Protein AF-A0A350EXT3-F1 (afdb_monomer)

Sequence (130 aa):
MKPWREELHREDGWTRKLQAPTLWLVVSAFFILVVGALVMPVVQRLKPQPFVTVYTSQDKVFAEKLFEQFTAETGIEVRAVYDSEAVKTVGLTSRLIAERRRPQCDVFWNNEELRTRQLVNEGVLVEKEW

Structure (mmCIF, N/CA/C/O backbone):
data_AF-A0A350EXT3-F1
#
_entry.id   AF-A0A350EXT3-F1
#
loop_
_atom_site.group_PDB
_atom_site.id
_atom_site.type_symbol
_atom_site.label_atom_id
_atom_site.label_alt_id
_atom_site.label_comp_id
_atom_site.label_asym_id
_atom_site.label_entity_id
_atom_site.label_seq_id
_atom_site.pdbx_PDB_ins_code
_atom_site.Cartn_x
_atom_site.Cartn_y
_atom_site.Cartn_z
_atom_site.occupancy
_atom_site.B_iso_or_equiv
_atom_site.auth_seq_id
_atom_site.auth_comp_id
_atom_site.auth_asym_id
_atom_site.auth_atom_id
_atom_site.pdbx_PDB_model_num
ATOM 1 N N . MET A 1 1 ? 34.213 -11.111 -89.197 1.00 52.31 1 MET A N 1
ATOM 2 C CA . MET A 1 1 ? 34.455 -11.440 -87.774 1.00 52.31 1 MET A CA 1
ATOM 3 C C . MET A 1 1 ? 34.170 -10.206 -86.928 1.00 52.31 1 MET A C 1
ATOM 5 O O . MET A 1 1 ? 34.836 -9.200 -87.121 1.00 52.31 1 MET A O 1
ATOM 9 N N . LYS A 1 2 ? 33.143 -10.234 -86.067 1.00 52.81 2 LYS A N 1
ATOM 10 C CA . LYS A 1 2 ? 32.832 -9.162 -85.101 1.00 52.81 2 LYS A CA 1
ATOM 11 C C . LYS A 1 2 ? 32.756 -9.805 -83.703 1.00 52.81 2 LYS A C 1
ATOM 13 O O . LYS A 1 2 ? 31.730 -10.416 -83.422 1.00 52.81 2 LYS A O 1
ATOM 18 N N . PRO A 1 3 ? 33.809 -9.706 -82.868 1.00 61.66 3 PRO A N 1
ATOM 19 C CA . PRO A 1 3 ? 33.907 -10.413 -81.581 1.00 61.66 3 PRO A CA 1
ATOM 20 C C . PRO A 1 3 ? 33.035 -9.800 -80.468 1.00 61.66 3 PRO A C 1
ATOM 22 O O . PRO A 1 3 ? 32.965 -10.312 -79.363 1.00 61.66 3 PRO A O 1
ATOM 25 N N . TRP A 1 4 ? 32.313 -8.719 -80.760 1.00 63.47 4 TRP A N 1
ATOM 26 C CA . TRP A 1 4 ? 31.604 -7.901 -79.772 1.00 63.47 4 TRP A CA 1
ATOM 27 C C . TRP A 1 4 ? 30.293 -8.498 -79.237 1.00 63.47 4 TRP A C 1
ATOM 29 O O . TRP A 1 4 ? 29.661 -7.899 -78.374 1.00 63.47 4 TRP A O 1
ATOM 39 N N . ARG A 1 5 ? 29.829 -9.636 -79.774 1.00 59.84 5 ARG A N 1
ATOM 40 C CA . ARG A 1 5 ? 28.522 -10.219 -79.411 1.00 59.84 5 ARG A CA 1
ATOM 41 C C . ARG A 1 5 ? 28.587 -11.139 -78.179 1.00 59.84 5 ARG A C 1
ATOM 43 O O . ARG A 1 5 ? 27.543 -11.502 -77.656 1.00 59.84 5 ARG A O 1
ATOM 50 N N . GLU A 1 6 ? 29.784 -11.478 -77.702 1.00 57.84 6 GLU A N 1
ATOM 51 C CA . GLU A 1 6 ? 29.988 -12.361 -76.540 1.00 57.84 6 GLU A CA 1
ATOM 52 C C . GLU A 1 6 ? 30.162 -11.596 -75.214 1.00 57.84 6 GLU A C 1
ATOM 54 O O . GLU A 1 6 ? 29.956 -12.163 -74.144 1.00 57.84 6 GLU A O 1
ATOM 59 N N . GLU A 1 7 ? 30.472 -10.295 -75.259 1.00 59.19 7 GLU A N 1
ATOM 60 C CA . GLU A 1 7 ? 30.697 -9.471 -74.059 1.00 59.19 7 GLU A CA 1
ATOM 61 C C . GLU A 1 7 ? 29.384 -9.104 -73.336 1.00 59.19 7 GLU A C 1
ATOM 63 O O . GLU A 1 7 ? 29.342 -9.030 -72.111 1.00 59.19 7 GLU A O 1
ATOM 68 N N . LEU A 1 8 ? 28.282 -8.944 -74.080 1.00 57.03 8 LEU A N 1
ATOM 69 C CA . LEU A 1 8 ? 26.988 -8.478 -73.553 1.00 57.03 8 LEU A CA 1
ATOM 70 C C . LEU A 1 8 ? 26.244 -9.502 -72.679 1.00 57.03 8 LEU A C 1
ATOM 72 O O . LEU A 1 8 ? 25.301 -9.129 -71.995 1.00 57.03 8 LEU A O 1
ATOM 76 N N . HIS A 1 9 ? 26.665 -10.770 -72.661 1.00 54.59 9 HIS A N 1
ATOM 77 C CA . HIS A 1 9 ? 26.075 -11.805 -71.799 1.00 54.59 9 HIS A CA 1
ATOM 78 C C . HIS A 1 9 ? 26.840 -12.028 -70.486 1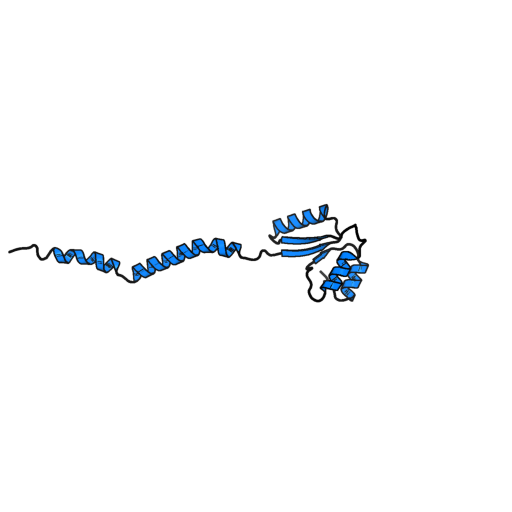.00 54.59 9 HIS A C 1
ATOM 80 O O . HIS A 1 9 ? 26.448 -12.873 -69.679 1.00 54.59 9 HIS A O 1
ATOM 86 N N . AR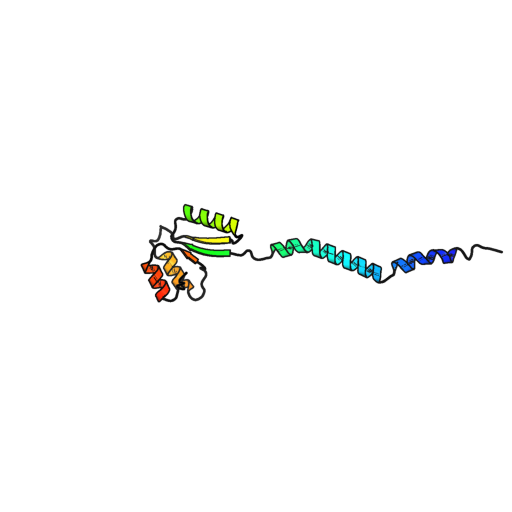G A 1 10 ? 27.934 -11.290 -70.242 1.00 56.69 10 ARG A N 1
ATOM 87 C CA . ARG A 1 10 ? 28.738 -11.436 -69.016 1.00 56.69 10 ARG A CA 1
ATOM 88 C C . ARG A 1 10 ? 28.235 -10.565 -67.854 1.00 56.69 10 ARG A C 1
ATOM 90 O O . ARG A 1 10 ? 28.632 -10.796 -66.714 1.00 56.69 10 ARG A O 1
ATOM 97 N N . GLU A 1 11 ? 27.334 -9.614 -68.106 1.00 56.47 11 GLU A N 1
ATOM 98 C CA . GLU A 1 11 ? 26.871 -8.646 -67.095 1.00 56.47 11 GLU A CA 1
ATOM 99 C C . GLU A 1 11 ? 25.610 -9.086 -66.316 1.00 56.47 11 GLU A C 1
ATOM 101 O O . GLU A 1 11 ? 25.316 -8.554 -65.244 1.00 56.47 11 GLU A O 1
ATOM 106 N N . ASP A 1 12 ? 24.929 -10.152 -66.748 1.00 57.59 12 ASP A N 1
ATOM 107 C CA . ASP A 1 12 ? 23.629 -10.585 -66.195 1.00 57.59 12 ASP A CA 1
ATOM 108 C C . ASP A 1 12 ? 23.722 -11.423 -64.898 1.00 57.59 12 ASP A C 1
ATOM 110 O O . ASP A 1 12 ? 22.719 -11.893 -64.353 1.00 57.59 12 ASP A O 1
ATOM 114 N N . GLY A 1 13 ? 24.931 -11.644 -64.375 1.00 55.72 13 GLY A N 1
ATOM 115 C CA . GLY A 1 13 ? 25.149 -12.375 -63.119 1.00 55.72 13 GLY A CA 1
ATOM 116 C C . GLY A 1 13 ? 24.842 -11.551 -61.862 1.00 55.72 13 GLY A C 1
ATOM 117 O O . GLY A 1 13 ? 24.545 -12.109 -60.803 1.00 55.72 13 GLY A O 1
ATOM 118 N N . TRP A 1 14 ? 24.896 -10.222 -61.976 1.00 55.09 14 TRP A N 1
ATOM 119 C CA . TRP A 1 14 ? 24.720 -9.297 -60.854 1.00 55.09 14 TRP A CA 1
ATOM 120 C C . TRP A 1 14 ? 23.243 -9.068 -60.512 1.00 55.09 14 TRP A C 1
ATOM 122 O O . TRP A 1 14 ? 22.872 -9.044 -59.338 1.00 55.09 14 TRP A O 1
ATOM 132 N N . THR A 1 15 ? 22.374 -8.993 -61.521 1.00 57.62 15 THR A N 1
ATOM 133 C CA . THR A 1 15 ? 20.931 -8.743 -61.360 1.00 57.62 15 THR A CA 1
ATOM 134 C C . THR A 1 15 ? 20.180 -9.957 -60.804 1.00 57.62 15 THR A C 1
ATOM 136 O O . THR A 1 15 ? 19.292 -9.800 -59.967 1.00 57.62 15 THR A O 1
ATOM 139 N N . ARG A 1 16 ? 20.594 -11.183 -61.160 1.00 54.88 16 ARG A N 1
ATOM 140 C CA . ARG A 1 16 ? 20.054 -12.434 -60.588 1.00 54.88 16 ARG A CA 1
ATOM 141 C C . ARG A 1 16 ? 20.396 -12.630 -59.109 1.00 54.88 16 ARG A C 1
ATOM 143 O O . ARG A 1 16 ? 19.582 -13.182 -58.372 1.00 54.88 16 ARG A O 1
ATOM 150 N N . LYS A 1 17 ? 21.563 -12.159 -58.649 1.00 54.75 17 LYS A N 1
ATOM 151 C CA . LYS A 1 17 ? 21.925 -12.181 -57.217 1.00 54.75 17 LYS A CA 1
ATOM 152 C C . LYS A 1 17 ? 21.091 -11.200 -56.385 1.00 54.75 17 LYS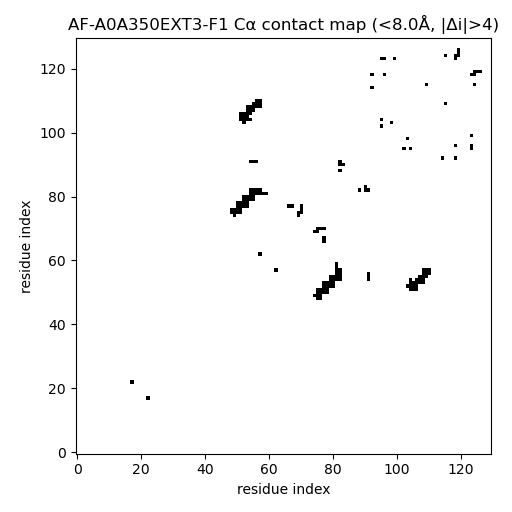 A C 1
ATOM 154 O O . LYS A 1 17 ? 20.844 -11.476 -55.215 1.00 54.75 17 LYS A O 1
ATOM 159 N N . LEU A 1 18 ? 20.614 -10.106 -56.986 1.00 56.38 18 LEU A N 1
ATOM 160 C CA . LEU A 1 18 ? 19.759 -9.107 -56.332 1.00 56.38 18 LEU A CA 1
ATOM 161 C C . LEU A 1 18 ? 18.291 -9.559 -56.169 1.00 56.38 18 LEU A C 1
ATOM 163 O O . LEU A 1 18 ? 17.564 -8.995 -55.358 1.00 56.38 18 LEU A O 1
ATOM 167 N N . GLN A 1 19 ? 17.855 -10.585 -56.910 1.00 61.44 19 GLN A N 1
ATOM 168 C CA . GLN A 1 19 ? 16.499 -11.158 -56.850 1.00 61.44 19 GLN A CA 1
ATOM 169 C C . GLN A 1 19 ? 16.402 -12.430 -55.989 1.00 61.44 19 GLN A C 1
ATOM 171 O O . GLN A 1 19 ? 15.359 -13.085 -55.967 1.00 61.44 19 GLN A O 1
ATOM 176 N N . ALA A 1 20 ? 17.470 -12.807 -55.281 1.00 67.25 20 ALA A N 1
ATOM 177 C CA . ALA A 1 20 ? 17.446 -13.989 -54.433 1.00 67.25 20 ALA A CA 1
ATOM 178 C C . ALA A 1 20 ? 16.457 -13.783 -53.261 1.00 67.25 20 ALA A C 1
ATOM 180 O O . ALA A 1 20 ? 16.565 -12.783 -52.546 1.00 67.25 20 ALA A O 1
ATOM 181 N N . PRO A 1 21 ? 15.518 -14.717 -53.003 1.00 72.81 21 PRO A N 1
ATOM 182 C CA . PRO A 1 21 ? 14.548 -14.605 -51.905 1.00 72.81 21 PRO A CA 1
ATOM 183 C C . PRO A 1 21 ? 15.226 -14.477 -50.532 1.00 72.81 21 PRO A C 1
ATOM 185 O O . PRO A 1 21 ? 14.665 -13.903 -49.604 1.00 72.81 21 PRO A O 1
ATOM 188 N N . THR A 1 22 ? 16.474 -14.936 -50.417 1.00 77.75 22 THR A N 1
ATOM 189 C CA . THR A 1 22 ? 17.322 -14.776 -49.233 1.00 77.75 22 THR A CA 1
ATOM 190 C C . THR A 1 22 ? 17.650 -13.316 -48.918 1.00 77.75 22 THR A C 1
ATOM 192 O O . THR A 1 22 ? 17.698 -12.961 -47.745 1.00 77.75 22 THR A O 1
ATOM 195 N N . LEU A 1 23 ? 17.815 -12.445 -49.921 1.00 82.19 23 LEU A N 1
ATOM 196 C CA . LEU A 1 23 ? 18.084 -11.020 -49.703 1.00 82.19 23 LEU A CA 1
ATOM 197 C C . LEU A 1 23 ? 16.863 -10.320 -49.092 1.00 82.19 23 LEU A C 1
ATOM 199 O O . LEU A 1 23 ? 16.999 -9.572 -48.128 1.00 82.19 23 LEU A O 1
ATOM 203 N N . TRP A 1 24 ? 15.663 -10.625 -49.591 1.00 83.62 24 TRP A N 1
ATOM 204 C CA . TRP A 1 24 ? 14.407 -10.113 -49.035 1.00 83.62 24 TRP A CA 1
ATOM 205 C C . TRP A 1 24 ? 14.140 -10.631 -47.619 1.00 83.62 24 TRP A C 1
ATOM 207 O O . TRP A 1 24 ? 13.713 -9.862 -46.758 1.00 83.62 24 TRP A O 1
ATOM 217 N N . LEU A 1 25 ? 14.461 -11.898 -47.339 1.00 89.25 25 LEU A N 1
ATOM 218 C CA . LEU A 1 25 ? 14.392 -12.447 -45.983 1.00 89.25 25 LEU A CA 1
ATOM 219 C C . LEU A 1 25 ? 15.351 -11.722 -45.030 1.00 89.25 25 LEU A C 1
ATOM 221 O O . LEU A 1 25 ? 14.938 -11.339 -43.941 1.00 89.25 25 LEU A O 1
ATOM 225 N N . VAL A 1 26 ? 16.587 -11.446 -45.449 1.00 89.88 26 VAL A N 1
ATOM 226 C CA . VAL A 1 26 ? 17.560 -10.701 -44.632 1.00 89.88 26 VAL A CA 1
ATOM 227 C C . VAL A 1 26 ? 17.110 -9.257 -44.395 1.00 89.88 26 VAL A C 1
ATOM 229 O O . VAL A 1 26 ? 17.171 -8.781 -43.264 1.00 89.88 26 VAL A O 1
ATOM 232 N N . VAL A 1 27 ? 16.599 -8.570 -45.421 1.00 89.88 27 VAL A N 1
ATOM 233 C CA . VAL A 1 27 ? 16.076 -7.197 -45.297 1.00 89.88 27 VAL A CA 1
ATOM 234 C C . VAL A 1 27 ? 14.859 -7.149 -44.371 1.00 89.88 27 VAL A C 1
ATOM 236 O O . VAL A 1 27 ? 14.779 -6.281 -43.504 1.00 89.88 27 VAL A O 1
ATOM 239 N N . SER A 1 28 ? 13.930 -8.096 -44.507 1.00 90.00 28 SER A N 1
ATOM 240 C CA . SER A 1 28 ? 12.749 -8.177 -43.639 1.00 90.00 28 SER A CA 1
ATOM 241 C C . SER A 1 28 ? 13.116 -8.510 -42.190 1.00 90.00 28 SER A C 1
ATOM 243 O O . SER A 1 28 ? 12.619 -7.859 -41.273 1.00 90.00 28 SER A O 1
ATOM 245 N N . ALA A 1 29 ? 14.053 -9.438 -41.969 1.00 92.06 29 ALA A N 1
ATOM 246 C CA . ALA A 1 29 ? 14.566 -9.765 -40.643 1.00 92.06 29 ALA A CA 1
ATOM 247 C C . ALA A 1 29 ? 15.272 -8.564 -39.997 1.00 92.06 29 ALA A C 1
ATOM 249 O O . ALA A 1 29 ? 15.043 -8.276 -38.823 1.00 92.06 29 ALA A O 1
ATOM 250 N N . PHE A 1 30 ? 16.073 -7.823 -40.769 1.00 94.50 30 PHE A N 1
ATOM 251 C CA . PHE A 1 30 ? 16.710 -6.589 -40.313 1.00 94.50 30 PHE A CA 1
ATOM 252 C C . PHE A 1 30 ? 15.670 -5.529 -39.932 1.00 94.50 30 PHE A C 1
ATOM 254 O O . PHE A 1 30 ? 15.766 -4.930 -38.864 1.00 94.50 30 PHE A O 1
ATOM 261 N N . PHE A 1 31 ? 14.634 -5.342 -40.752 1.00 94.38 31 PHE A N 1
ATOM 262 C CA . PHE A 1 31 ? 13.564 -4.389 -40.470 1.00 94.38 31 PHE A CA 1
ATOM 263 C C . PHE A 1 31 ? 12.777 -4.759 -39.202 1.00 94.38 31 PHE A C 1
ATOM 265 O O . PHE A 1 31 ? 12.519 -3.892 -38.371 1.00 94.38 31 PHE A O 1
ATOM 272 N N . ILE A 1 32 ? 12.465 -6.044 -38.997 1.00 94.00 32 ILE A N 1
ATOM 273 C CA . ILE A 1 32 ? 11.814 -6.539 -37.771 1.00 94.00 32 ILE A CA 1
ATOM 274 C C . ILE A 1 32 ? 12.694 -6.285 -36.542 1.00 94.00 32 ILE A C 1
ATOM 276 O O . ILE A 1 32 ? 12.184 -5.848 -35.513 1.00 94.00 32 ILE A O 1
ATOM 280 N N . LEU A 1 33 ? 14.006 -6.510 -36.644 1.00 93.75 33 LEU A N 1
ATOM 281 C CA . LEU A 1 33 ? 14.954 -6.234 -35.562 1.00 93.75 33 LEU A CA 1
ATOM 282 C C . LEU A 1 33 ? 15.000 -4.744 -35.206 1.00 93.75 33 LEU A C 1
ATOM 284 O O . LEU A 1 33 ? 14.944 -4.394 -34.029 1.00 93.75 33 LEU A O 1
ATOM 288 N N . VAL A 1 34 ? 15.050 -3.869 -36.214 1.00 94.19 34 VAL A N 1
ATOM 289 C CA . VAL A 1 34 ? 15.063 -2.410 -36.026 1.00 94.19 34 VAL A CA 1
ATOM 290 C C . VAL A 1 34 ? 13.753 -1.925 -35.407 1.00 94.19 34 VAL A C 1
ATOM 292 O O . VAL A 1 34 ? 13.774 -1.184 -34.426 1.00 94.19 34 VAL A O 1
ATOM 295 N N . VAL A 1 35 ? 12.608 -2.377 -35.924 1.00 92.81 35 VAL A N 1
ATOM 296 C CA . VAL A 1 35 ? 11.292 -2.030 -35.367 1.00 92.81 35 VAL A CA 1
ATOM 297 C C . VAL A 1 35 ? 11.148 -2.569 -33.944 1.00 92.81 35 VAL A C 1
ATOM 299 O O . VAL A 1 35 ? 10.721 -1.836 -33.057 1.00 92.81 35 VAL A O 1
ATOM 302 N N . GLY A 1 36 ? 11.562 -3.811 -33.687 1.00 89.06 36 GLY A N 1
ATOM 303 C CA . GLY A 1 36 ? 11.553 -4.404 -32.351 1.00 89.06 36 GLY A CA 1
ATOM 304 C C . GLY A 1 36 ? 12.391 -3.604 -31.352 1.00 89.06 36 GLY A C 1
ATOM 305 O O . GLY A 1 36 ? 11.909 -3.289 -30.265 1.00 89.06 36 GLY A O 1
ATOM 306 N N . ALA A 1 37 ? 13.603 -3.197 -31.741 1.00 89.81 37 ALA A N 1
ATOM 307 C CA . ALA A 1 37 ? 14.482 -2.368 -30.917 1.00 89.81 37 ALA A CA 1
ATOM 308 C C . ALA A 1 37 ? 13.901 -0.967 -30.648 1.00 89.81 37 ALA A C 1
ATOM 310 O O . ALA A 1 37 ? 14.061 -0.441 -29.548 1.00 89.81 37 ALA A O 1
ATOM 311 N N . LEU A 1 38 ? 13.189 -0.380 -31.616 1.00 90.88 38 LEU A N 1
ATOM 312 C CA . LEU A 1 38 ? 12.522 0.918 -31.461 1.00 90.88 38 LEU A CA 1
ATOM 313 C C . LEU A 1 38 ? 11.265 0.846 -30.579 1.00 90.88 38 LEU A C 1
ATOM 315 O O . LEU A 1 38 ? 10.967 1.796 -29.857 1.00 90.88 38 LEU A O 1
ATOM 319 N N . VAL A 1 39 ? 10.529 -0.268 -30.612 1.00 89.25 39 VAL A N 1
ATOM 320 C CA . VAL A 1 39 ? 9.265 -0.443 -29.872 1.00 89.25 39 VAL A CA 1
ATOM 321 C C . VAL A 1 39 ? 9.496 -0.934 -28.435 1.00 89.25 39 VAL A C 1
ATOM 323 O O . VAL A 1 39 ? 8.723 -0.602 -27.533 1.00 89.25 39 VAL A O 1
ATOM 326 N N . MET A 1 40 ? 10.581 -1.668 -28.176 1.00 85.44 40 MET A N 1
ATOM 327 C CA . MET A 1 40 ? 10.896 -2.250 -26.864 1.00 85.44 40 MET A CA 1
ATOM 328 C C . MET A 1 40 ? 10.881 -1.249 -25.685 1.00 85.44 40 MET A C 1
ATOM 330 O O . MET A 1 40 ? 10.262 -1.573 -24.666 1.00 85.44 40 MET A O 1
ATOM 334 N N . PRO A 1 41 ? 11.461 -0.032 -25.776 1.00 83.06 41 PRO A N 1
ATOM 335 C CA . PRO A 1 41 ? 11.453 0.926 -24.666 1.00 83.06 41 PRO A CA 1
ATOM 336 C C . PRO A 1 41 ? 10.044 1.432 -24.341 1.00 83.06 41 PRO A C 1
ATOM 338 O O . PRO A 1 41 ? 9.725 1.706 -23.184 1.00 83.06 41 PRO A O 1
ATOM 341 N N . VAL A 1 42 ? 9.182 1.539 -25.357 1.00 82.69 42 VAL A N 1
ATOM 342 C CA . VAL A 1 42 ? 7.787 1.970 -25.199 1.00 82.69 42 VAL A CA 1
ATOM 343 C C . VAL A 1 42 ? 6.992 0.894 -24.466 1.00 82.69 42 VAL A C 1
ATOM 345 O O . VAL A 1 42 ? 6.296 1.194 -23.501 1.00 82.69 42 VAL A O 1
ATOM 348 N N . VAL A 1 43 ? 7.159 -0.372 -24.855 1.00 81.50 43 VAL A N 1
ATOM 349 C CA . VAL A 1 43 ? 6.482 -1.509 -24.210 1.00 81.50 43 VAL A CA 1
ATOM 350 C C . VAL A 1 43 ? 6.927 -1.682 -22.756 1.00 81.50 43 VAL A C 1
ATOM 352 O O . VAL A 1 43 ? 6.108 -1.998 -21.896 1.00 81.50 43 VAL A O 1
ATOM 355 N N . GLN A 1 44 ? 8.201 -1.431 -22.446 1.00 77.44 44 GLN A N 1
ATOM 356 C CA . GLN A 1 44 ? 8.700 -1.487 -21.069 1.00 77.44 44 GLN A CA 1
ATOM 357 C C . GLN A 1 44 ? 8.080 -0.413 -20.165 1.00 77.44 44 GLN A C 1
ATOM 359 O O . GLN A 1 44 ? 7.785 -0.705 -19.010 1.00 77.44 44 GLN A O 1
ATOM 364 N N . ARG A 1 45 ? 7.825 0.794 -20.687 1.00 75.69 45 ARG A N 1
ATOM 365 C CA . ARG A 1 45 ? 7.181 1.889 -19.935 1.00 75.69 45 ARG A CA 1
ATOM 366 C C . ARG A 1 45 ? 5.688 1.678 -19.682 1.00 75.69 45 ARG A C 1
ATOM 368 O O . ARG A 1 45 ? 5.135 2.334 -18.809 1.00 75.69 45 ARG A O 1
ATOM 375 N N . LEU A 1 46 ? 5.042 0.785 -20.431 1.00 79.06 46 LEU A N 1
ATOM 376 C CA . LEU A 1 46 ? 3.626 0.450 -20.249 1.00 79.06 46 LEU A CA 1
ATOM 377 C C . LEU A 1 46 ? 3.386 -0.574 -19.133 1.00 79.06 46 LEU A C 1
ATOM 379 O O . LEU A 1 46 ? 2.232 -0.832 -18.791 1.00 79.06 46 LEU A O 1
ATOM 383 N N . LYS A 1 47 ? 4.439 -1.180 -18.569 1.00 79.25 47 LYS A N 1
ATOM 384 C CA . LYS A 1 47 ? 4.269 -2.125 -17.464 1.00 79.25 47 LYS A CA 1
ATOM 385 C C . LYS A 1 47 ? 3.755 -1.377 -16.226 1.00 79.25 47 LYS A C 1
ATOM 387 O O . LYS A 1 47 ? 4.387 -0.398 -15.828 1.00 79.25 47 LYS A O 1
ATOM 392 N N . PRO A 1 48 ? 2.640 -1.821 -15.614 1.00 79.50 48 PRO A N 1
ATOM 393 C CA . PRO A 1 48 ? 2.174 -1.254 -14.358 1.00 79.50 48 PRO A CA 1
ATOM 394 C C . PRO A 1 48 ? 3.280 -1.369 -13.315 1.00 79.50 48 PRO A C 1
ATOM 396 O O . PRO A 1 48 ? 3.820 -2.459 -13.113 1.00 79.50 48 PRO A O 1
ATOM 399 N N . GLN A 1 49 ? 3.616 -0.254 -12.672 1.00 83.75 49 GLN A N 1
ATOM 400 C CA . GLN A 1 49 ? 4.543 -0.291 -11.552 1.00 83.75 49 GLN A CA 1
ATOM 401 C C . GLN A 1 49 ? 3.858 -0.981 -10.367 1.00 83.75 49 GLN A C 1
ATOM 403 O O . GLN A 1 49 ? 2.678 -0.711 -10.109 1.00 83.75 49 GLN A O 1
ATOM 408 N N . PRO A 1 50 ? 4.554 -1.893 -9.670 1.00 94.12 50 PRO A N 1
ATOM 409 C CA . PRO A 1 50 ? 4.003 -2.531 -8.489 1.00 94.12 50 PRO A CA 1
ATOM 410 C C . PRO A 1 50 ? 3.772 -1.474 -7.408 1.00 94.12 50 PRO A C 1
ATOM 412 O O . PRO A 1 50 ? 4.607 -0.595 -7.200 1.00 94.12 50 PRO A O 1
ATOM 415 N N . PHE A 1 51 ? 2.638 -1.566 -6.719 1.00 96.06 51 PHE A N 1
ATOM 416 C CA . PHE A 1 51 ? 2.319 -0.682 -5.607 1.00 96.06 51 PHE A CA 1
ATOM 417 C C . PHE A 1 51 ? 1.638 -1.451 -4.478 1.00 96.06 51 PHE A C 1
ATOM 419 O O . PHE A 1 51 ? 1.046 -2.505 -4.709 1.00 96.06 51 PHE A O 1
ATOM 426 N N . VAL A 1 52 ? 1.708 -0.891 -3.274 1.00 97.00 52 VAL A N 1
ATOM 427 C CA . VAL A 1 52 ? 1.018 -1.370 -2.076 1.00 97.00 52 VAL A CA 1
ATOM 428 C C . VAL A 1 52 ? 0.291 -0.206 -1.410 1.00 97.00 52 VAL A C 1
ATOM 430 O O . VAL A 1 52 ? 0.833 0.894 -1.295 1.00 97.00 52 VAL A O 1
ATOM 433 N N . THR A 1 53 ? -0.946 -0.424 -0.981 1.00 97.12 53 THR A N 1
ATOM 434 C CA . THR A 1 53 ? -1.757 0.581 -0.291 1.00 97.12 53 THR A CA 1
ATOM 435 C C . THR A 1 53 ? -1.703 0.349 1.213 1.00 97.12 53 THR A C 1
ATOM 437 O O . THR A 1 53 ? -2.110 -0.706 1.703 1.00 97.12 53 THR A O 1
ATOM 440 N N . VAL A 1 54 ? -1.223 1.347 1.956 1.00 96.31 54 VAL A N 1
ATOM 441 C CA . VAL A 1 54 ? -0.996 1.247 3.405 1.00 96.31 54 VAL A CA 1
ATOM 442 C C . VAL A 1 54 ? -1.914 2.206 4.142 1.00 96.31 54 VAL A C 1
ATOM 444 O O . VAL A 1 54 ? -1.896 3.404 3.875 1.00 96.31 54 VAL A O 1
ATOM 447 N N . TYR A 1 55 ? -2.717 1.711 5.079 1.00 94.44 55 TYR A N 1
ATOM 448 C CA . TYR A 1 55 ? -3.510 2.565 5.969 1.00 94.44 55 TYR A CA 1
ATOM 449 C C . TYR A 1 55 ? -2.783 2.641 7.303 1.00 94.44 55 TYR A C 1
ATOM 451 O O . TYR A 1 55 ? -2.533 1.604 7.916 1.00 94.44 55 TYR A O 1
ATOM 459 N N . THR A 1 56 ? -2.410 3.843 7.740 1.00 92.50 56 THR A N 1
ATOM 460 C CA . THR A 1 56 ? -1.534 4.010 8.902 1.00 92.50 56 THR A CA 1
ATOM 461 C C . THR A 1 56 ? -2.015 5.073 9.879 1.00 92.50 56 THR A C 1
ATOM 463 O O . THR A 1 56 ? -2.407 6.171 9.483 1.00 92.50 56 THR A O 1
ATOM 466 N N . SER A 1 57 ? -1.955 4.744 11.171 1.00 90.81 57 SER A N 1
ATOM 467 C CA . SER A 1 57 ? -2.176 5.696 12.267 1.00 90.81 57 SER A CA 1
ATOM 468 C C . SER A 1 57 ? -0.905 6.461 12.652 1.00 90.81 57 SER A C 1
ATOM 470 O O . SER A 1 57 ? -0.931 7.240 13.601 1.00 90.81 57 SER A O 1
ATOM 472 N N . GLN A 1 58 ? 0.231 6.183 12.001 1.00 90.31 58 GLN A N 1
ATOM 473 C CA . GLN A 1 58 ? 1.480 6.883 12.289 1.00 90.31 58 GLN A CA 1
ATOM 474 C C . GLN A 1 58 ? 1.453 8.303 11.724 1.00 90.31 58 GLN A C 1
ATOM 476 O O . GLN A 1 58 ? 0.850 8.568 10.682 1.00 90.31 58 GLN A O 1
ATOM 481 N N . ASP A 1 59 ? 2.190 9.195 12.381 1.00 90.19 59 ASP A N 1
ATOM 482 C CA . ASP A 1 59 ? 2.429 10.539 11.873 1.00 90.19 59 ASP A CA 1
ATOM 483 C C . ASP A 1 59 ? 3.129 10.475 10.504 1.00 90.19 59 ASP A C 1
ATOM 485 O O . ASP A 1 59 ? 4.127 9.766 10.297 1.00 90.19 59 ASP A O 1
ATOM 489 N N . LYS A 1 60 ? 2.569 11.236 9.558 1.00 91.50 60 LYS A N 1
ATOM 490 C CA . LYS A 1 60 ? 2.999 11.269 8.162 1.00 91.50 60 LYS A CA 1
ATOM 491 C C . LYS A 1 60 ? 4.491 11.574 8.016 1.00 91.50 60 LYS A C 1
ATOM 493 O O . LYS A 1 60 ? 5.156 10.924 7.217 1.00 91.50 60 LYS A O 1
ATOM 498 N N . VAL A 1 61 ? 5.026 12.517 8.791 1.00 91.62 61 VAL A N 1
ATOM 499 C CA . VAL A 1 61 ? 6.414 12.994 8.681 1.00 91.62 61 VAL A CA 1
ATOM 500 C C . VAL A 1 61 ? 7.421 11.878 8.968 1.00 91.62 61 VAL A C 1
ATOM 502 O O . VAL A 1 61 ? 8.539 11.894 8.442 1.00 91.62 61 VAL A O 1
ATOM 505 N N . PHE A 1 62 ? 7.041 10.899 9.792 1.00 92.00 62 PHE A N 1
ATOM 506 C CA .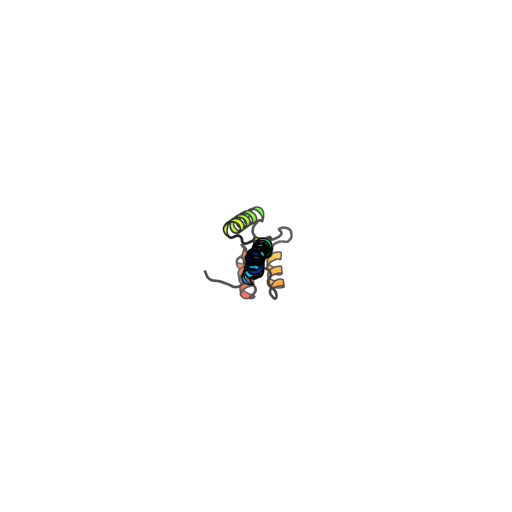 PHE A 1 62 ? 7.880 9.744 10.101 1.00 92.00 62 PHE A CA 1
ATOM 507 C C . PHE A 1 62 ? 7.632 8.576 9.147 1.00 92.00 62 PHE A C 1
ATOM 509 O O . PHE A 1 62 ? 8.589 7.991 8.642 1.00 92.00 62 PHE A O 1
ATOM 516 N N . ALA A 1 63 ? 6.368 8.250 8.876 1.00 94.19 63 ALA A N 1
ATOM 517 C CA . ALA A 1 63 ? 6.016 7.113 8.031 1.00 94.19 63 ALA A CA 1
ATOM 518 C C . ALA A 1 63 ? 6.434 7.307 6.562 1.00 94.19 63 ALA A C 1
ATOM 520 O O . ALA A 1 63 ? 6.945 6.370 5.953 1.00 94.19 63 ALA A O 1
ATOM 521 N N . GLU A 1 64 ? 6.306 8.519 6.015 1.00 95.00 64 GLU A N 1
ATOM 522 C CA . GLU A 1 64 ? 6.673 8.829 4.625 1.00 95.00 64 GLU A CA 1
ATOM 523 C C . GLU A 1 64 ? 8.154 8.540 4.349 1.00 95.00 64 GLU A C 1
ATOM 525 O O . GLU A 1 64 ? 8.477 7.915 3.343 1.00 95.00 64 GLU A O 1
ATOM 530 N N . LYS A 1 65 ? 9.049 8.849 5.297 1.00 96.62 65 LYS A N 1
ATOM 531 C CA . LYS A 1 65 ? 10.486 8.545 5.173 1.00 96.62 65 LYS A CA 1
ATOM 532 C C . LYS A 1 65 ? 10.759 7.047 5.055 1.00 96.62 65 LYS A C 1
ATOM 534 O O . LYS A 1 65 ? 11.612 6.636 4.273 1.00 96.62 65 LYS A O 1
ATOM 539 N N . LEU A 1 66 ? 10.045 6.230 5.829 1.00 96.94 66 LEU A N 1
ATOM 540 C CA . LEU A 1 66 ? 10.193 4.776 5.771 1.00 96.94 66 LEU A CA 1
ATOM 541 C C . LEU A 1 66 ? 9.639 4.221 4.453 1.00 96.94 66 LEU A C 1
ATOM 543 O O . LEU A 1 66 ? 10.232 3.329 3.853 1.00 96.94 66 LEU A O 1
ATOM 547 N N . PHE A 1 67 ? 8.521 4.770 3.979 1.00 97.31 67 PHE A N 1
ATOM 548 C CA . PHE A 1 67 ? 7.924 4.387 2.703 1.00 97.31 67 PHE A CA 1
ATOM 549 C C . PHE A 1 67 ? 8.803 4.761 1.509 1.00 97.31 67 PHE A C 1
ATOM 551 O O . PHE A 1 67 ? 8.928 3.966 0.579 1.00 97.31 67 PHE A O 1
ATOM 558 N N . GLU A 1 68 ? 9.453 5.924 1.539 1.00 96.94 68 GLU A N 1
ATOM 559 C CA . GLU A 1 68 ? 10.437 6.332 0.534 1.00 96.94 68 GLU A CA 1
ATOM 560 C C . GLU A 1 68 ? 11.637 5.380 0.504 1.00 96.94 68 GLU A C 1
ATOM 562 O O . GLU A 1 68 ? 12.036 4.937 -0.572 1.00 96.94 68 GLU A O 1
ATOM 567 N N . GLN A 1 69 ? 12.172 5.010 1.673 1.00 97.81 69 GLN A N 1
ATOM 568 C CA . GLN A 1 69 ? 13.263 4.035 1.781 1.00 97.81 69 GLN A CA 1
ATOM 569 C C . GLN A 1 69 ? 12.853 2.668 1.228 1.00 97.81 69 GLN A C 1
ATOM 571 O O . GLN A 1 69 ? 13.530 2.130 0.354 1.00 97.81 69 GLN A O 1
ATOM 576 N N . PHE A 1 70 ? 11.700 2.146 1.652 1.00 97.31 70 PHE A N 1
ATOM 577 C CA . PHE A 1 70 ? 11.152 0.896 1.128 1.00 97.31 70 PHE A CA 1
ATOM 578 C C . PHE A 1 70 ? 10.955 0.947 -0.394 1.00 97.31 70 PHE A C 1
ATOM 580 O O . PHE A 1 70 ? 11.306 0.001 -1.100 1.00 97.31 70 PHE A O 1
ATOM 587 N N . THR A 1 71 ? 10.431 2.059 -0.917 1.00 96.81 71 THR A N 1
ATOM 588 C CA . THR A 1 71 ? 10.232 2.254 -2.360 1.00 96.81 71 THR A CA 1
ATOM 589 C C . THR A 1 71 ? 11.572 2.274 -3.096 1.00 96.81 71 THR A C 1
ATOM 591 O O . THR A 1 71 ? 11.696 1.661 -4.154 1.00 96.81 71 THR A O 1
ATOM 594 N N . ALA A 1 72 ? 12.593 2.931 -2.541 1.00 96.50 72 ALA A N 1
ATOM 595 C CA . ALA A 1 72 ? 13.929 2.987 -3.129 1.00 96.50 72 ALA A CA 1
ATOM 596 C C . ALA A 1 72 ? 14.621 1.612 -3.151 1.00 96.50 72 ALA A C 1
ATOM 598 O O . ALA A 1 72 ? 15.296 1.284 -4.125 1.00 96.50 72 ALA A O 1
ATOM 599 N N . GLU A 1 73 ? 14.437 0.804 -2.105 1.00 97.50 73 GLU A N 1
ATOM 600 C CA . GLU A 1 73 ? 15.045 -0.525 -1.983 1.00 97.50 73 GLU A CA 1
ATOM 601 C C . GLU A 1 73 ? 14.338 -1.591 -2.830 1.00 97.50 73 GLU A C 1
ATOM 603 O O . GLU A 1 73 ? 14.989 -2.476 -3.386 1.00 97.50 73 GLU A O 1
ATOM 608 N N . THR A 1 74 ? 13.008 -1.520 -2.942 1.00 96.50 74 THR A N 1
ATOM 609 C CA . THR A 1 74 ? 12.196 -2.580 -3.568 1.00 96.50 74 THR A CA 1
ATOM 610 C C . THR A 1 74 ? 11.661 -2.222 -4.952 1.00 96.50 74 THR A C 1
ATOM 612 O O . THR A 1 74 ? 11.285 -3.112 -5.716 1.00 96.50 74 THR A O 1
ATOM 615 N N . GLY A 1 75 ? 11.594 -0.931 -5.287 1.00 94.69 75 GLY A N 1
ATOM 616 C CA . GLY A 1 75 ? 10.919 -0.425 -6.482 1.00 94.69 75 GLY A CA 1
ATOM 617 C C . GLY A 1 75 ? 9.386 -0.470 -6.416 1.00 94.69 75 GLY A C 1
ATOM 618 O O . GLY A 1 75 ? 8.740 -0.214 -7.432 1.00 94.69 75 GLY A O 1
ATOM 619 N N . ILE A 1 76 ? 8.797 -0.807 -5.262 1.00 96.56 76 ILE A N 1
ATOM 620 C CA . ILE A 1 76 ? 7.344 -0.869 -5.053 1.00 96.56 76 ILE A CA 1
ATOM 621 C C . ILE A 1 76 ? 6.855 0.474 -4.511 1.00 96.56 76 ILE A C 1
ATOM 623 O O . ILE A 1 76 ? 7.290 0.912 -3.451 1.00 96.56 76 ILE A O 1
ATOM 627 N N . GLU A 1 77 ? 5.917 1.108 -5.212 1.00 96.38 77 GLU A N 1
ATOM 628 C CA . GLU A 1 77 ? 5.304 2.370 -4.785 1.00 96.38 77 GLU A CA 1
ATOM 629 C C . GLU A 1 77 ? 4.411 2.154 -3.550 1.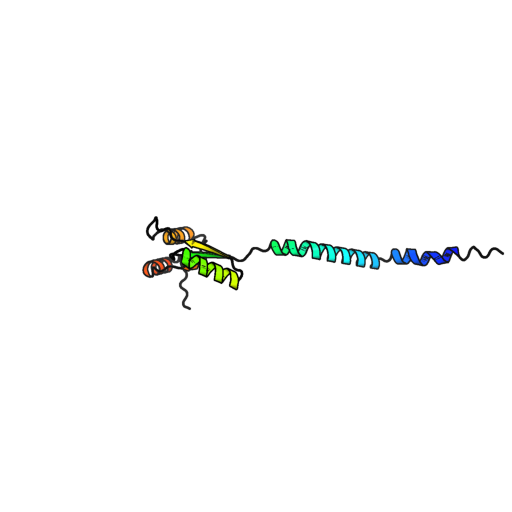00 96.38 77 GLU A C 1
ATOM 631 O O . GLU A 1 77 ? 3.531 1.292 -3.551 1.00 96.38 77 GLU A O 1
ATOM 636 N N . VAL A 1 78 ? 4.575 2.968 -2.506 1.00 97.62 78 VAL A N 1
ATOM 637 C CA . VAL A 1 78 ? 3.683 2.938 -1.338 1.00 97.62 78 VAL A CA 1
ATOM 638 C C . VAL A 1 78 ? 2.634 4.042 -1.430 1.00 97.62 78 VAL A C 1
ATOM 640 O O . VAL A 1 78 ? 2.946 5.230 -1.367 1.00 97.62 78 VAL A O 1
ATOM 643 N N . ARG A 1 79 ? 1.360 3.653 -1.509 1.00 96.25 79 ARG A N 1
ATOM 644 C CA . ARG A 1 79 ? 0.208 4.564 -1.473 1.00 96.25 79 ARG A CA 1
ATOM 645 C C . ARG A 1 79 ? -0.372 4.611 -0.067 1.00 96.25 79 ARG A C 1
ATOM 647 O O . ARG A 1 79 ? -1.210 3.790 0.302 1.00 96.25 79 ARG A O 1
ATOM 654 N N . ALA A 1 80 ? 0.096 5.564 0.729 1.00 94.94 80 ALA A N 1
ATOM 655 C CA . ALA A 1 80 ? -0.297 5.679 2.127 1.00 94.94 80 ALA A CA 1
ATOM 656 C C . ALA A 1 80 ? -1.561 6.533 2.332 1.00 94.94 80 ALA A C 1
ATOM 658 O O . ALA A 1 80 ? -1.694 7.626 1.777 1.00 94.94 80 ALA A O 1
ATOM 659 N N . VAL A 1 81 ? -2.465 6.055 3.187 1.00 92.94 81 VAL A N 1
ATOM 660 C CA . VAL A 1 81 ? -3.575 6.818 3.768 1.00 92.94 81 VAL A CA 1
ATOM 661 C C . VAL A 1 81 ? -3.283 7.003 5.252 1.00 92.94 81 VAL A C 1
ATOM 663 O O . VAL A 1 81 ? -3.205 6.030 6.001 1.00 92.94 81 VAL A O 1
ATOM 666 N N . TYR A 1 82 ? -3.124 8.257 5.659 1.00 90.31 82 TYR A N 1
ATOM 667 C CA . TYR A 1 82 ? -2.824 8.642 7.035 1.00 90.31 82 TYR A CA 1
ATOM 668 C C . TYR A 1 82 ? -4.112 8.929 7.807 1.00 90.31 82 TYR A C 1
ATOM 670 O O . TYR A 1 82 ? -5.088 9.416 7.225 1.00 90.31 82 TYR A O 1
ATOM 678 N N . ASP A 1 83 ? -4.115 8.651 9.110 1.00 83.56 83 ASP A N 1
ATOM 679 C CA . ASP A 1 83 ? -5.208 9.081 9.981 1.00 83.56 83 ASP A CA 1
ATOM 680 C C . ASP A 1 83 ? -5.215 10.614 10.098 1.00 83.56 83 ASP A C 1
ATOM 682 O O . ASP A 1 83 ? -4.171 11.250 10.249 1.00 83.56 83 ASP A O 1
ATOM 686 N N . SER A 1 84 ? -6.389 11.233 9.980 1.00 67.06 84 SER A N 1
ATOM 687 C CA . SER A 1 84 ? -6.507 12.687 10.103 1.00 67.06 84 SER A CA 1
ATOM 688 C C . SER A 1 84 ? -6.762 13.051 11.563 1.00 67.06 84 SER A C 1
ATOM 690 O O . SER A 1 84 ? -7.826 12.727 12.091 1.00 67.06 84 SER A O 1
ATOM 692 N N . GLU A 1 85 ? -5.857 13.803 12.194 1.00 62.22 85 GLU A N 1
ATOM 693 C CA . GLU A 1 85 ? -6.022 14.250 13.590 1.00 62.22 85 GLU A CA 1
ATOM 694 C C . GLU A 1 85 ? -7.323 15.042 13.837 1.00 62.22 85 GLU A C 1
ATOM 696 O O . GLU A 1 85 ? -7.837 15.090 14.955 1.00 62.22 85 GLU A O 1
ATOM 701 N N . ALA A 1 86 ? -7.897 15.631 12.782 1.00 54.44 86 ALA A N 1
ATOM 702 C CA . ALA A 1 86 ? -9.123 16.421 12.839 1.00 54.44 86 ALA A CA 1
ATOM 703 C C . ALA A 1 86 ? -10.389 15.609 13.189 1.00 54.44 86 ALA A C 1
ATOM 705 O O . ALA A 1 86 ? -11.394 16.200 13.587 1.00 54.44 86 ALA A O 1
ATOM 706 N N . VAL A 1 87 ? -10.368 14.274 13.071 1.00 48.53 87 VAL A N 1
ATOM 707 C CA . VAL A 1 87 ? -11.526 13.408 13.356 1.00 48.53 87 VAL A CA 1
ATOM 708 C C . VAL A 1 87 ? -11.066 12.205 14.179 1.00 48.53 87 VAL A C 1
ATOM 710 O O . VAL A 1 87 ? -10.894 11.116 13.646 1.00 48.53 87 VAL A O 1
ATOM 713 N N . LYS A 1 88 ? -10.829 12.427 15.480 1.00 52.31 88 LYS A N 1
ATOM 714 C CA . LYS A 1 88 ? -10.404 11.431 16.488 1.00 52.31 88 LYS A CA 1
ATOM 715 C C . LYS A 1 88 ? -10.728 9.966 16.106 1.00 52.31 88 LYS A C 1
ATOM 717 O O . LYS A 1 88 ? -11.868 9.526 16.231 1.00 52.31 88 LYS A O 1
ATOM 722 N N . THR A 1 89 ? -9.707 9.243 15.637 1.00 53.44 89 THR A N 1
ATOM 723 C CA . THR A 1 89 ? -9.456 7.789 15.759 1.00 53.44 89 THR A CA 1
ATOM 724 C C . THR A 1 89 ? -10.453 6.754 15.211 1.00 53.44 89 THR A C 1
ATOM 726 O O . THR A 1 89 ? -10.214 5.553 15.331 1.00 53.44 89 THR A O 1
ATOM 729 N N . VAL A 1 90 ? -11.547 7.142 14.545 1.00 63.97 90 VAL A N 1
ATOM 730 C CA . VAL A 1 90 ? -12.495 6.170 13.936 1.00 63.97 90 VAL A CA 1
ATOM 731 C C . VAL A 1 90 ? -12.429 6.139 12.401 1.00 63.97 90 VAL A C 1
ATOM 733 O O . VAL A 1 90 ? -13.060 5.279 11.781 1.00 63.97 90 VAL A O 1
ATOM 736 N N . GLY A 1 91 ? -11.659 7.030 11.770 1.00 79.31 91 GLY A N 1
ATOM 737 C CA . GLY A 1 91 ? -11.643 7.209 10.315 1.00 79.31 91 GLY A CA 1
ATOM 738 C C . GLY A 1 91 ? -11.179 5.965 9.558 1.00 79.31 91 GLY A C 1
ATOM 739 O O . GLY A 1 91 ? -11.930 5.405 8.755 1.00 79.31 91 GLY A O 1
ATOM 740 N N . LEU A 1 92 ? -9.965 5.488 9.851 1.00 88.38 92 LEU A N 1
ATOM 741 C CA . LEU A 1 92 ? -9.379 4.348 9.138 1.00 88.38 92 LEU A CA 1
ATOM 742 C C . LEU A 1 92 ? -10.130 3.037 9.396 1.00 88.38 92 LEU A C 1
ATOM 744 O O . LEU A 1 92 ? -10.379 2.283 8.461 1.00 88.38 92 LEU A O 1
ATOM 748 N N . THR A 1 93 ? -10.562 2.774 10.630 1.00 88.94 93 THR A N 1
ATOM 749 C CA . THR A 1 93 ? -11.329 1.556 10.950 1.00 88.94 93 THR A CA 1
ATOM 750 C C . THR A 1 93 ? -12.693 1.538 10.283 1.00 88.94 93 THR A C 1
ATOM 752 O O . THR A 1 93 ? -13.058 0.531 9.684 1.00 88.94 93 THR A O 1
ATOM 755 N N . SER A 1 94 ? -13.435 2.649 10.335 1.00 89.25 94 SER A N 1
ATOM 756 C CA . SER A 1 94 ? -14.731 2.744 9.647 1.00 89.25 94 SER A CA 1
ATOM 757 C C . SER A 1 94 ? -14.565 2.524 8.150 1.00 89.25 94 SER A C 1
ATOM 759 O O . SER A 1 94 ? -15.372 1.841 7.524 1.00 89.25 94 SER A O 1
ATOM 761 N N . ARG A 1 95 ? -13.480 3.063 7.585 1.00 91.19 95 ARG A N 1
ATOM 762 C CA . ARG A 1 95 ? -13.137 2.875 6.182 1.00 91.19 95 ARG A CA 1
ATOM 763 C C . ARG A 1 95 ? -12.819 1.417 5.852 1.00 91.19 95 ARG A C 1
ATOM 765 O O . ARG A 1 95 ? -13.378 0.902 4.892 1.00 91.19 95 ARG A O 1
ATOM 772 N N . LEU A 1 96 ? -12.005 0.735 6.659 1.00 93.25 96 LEU A N 1
ATOM 773 C CA . LEU A 1 96 ? -11.711 -0.693 6.482 1.00 93.25 96 LEU A CA 1
ATOM 774 C C . LEU A 1 96 ? -12.986 -1.547 6.520 1.00 93.25 96 LEU A C 1
ATOM 776 O O . LEU A 1 96 ? -13.177 -2.411 5.665 1.00 93.25 96 LEU A O 1
ATOM 780 N N . ILE A 1 97 ? -13.893 -1.272 7.462 1.00 92.62 97 ILE A N 1
ATOM 781 C CA . ILE A 1 97 ? -15.185 -1.967 7.558 1.00 92.62 97 ILE A CA 1
ATOM 782 C C . ILE A 1 97 ? -16.038 -1.700 6.308 1.00 92.62 97 ILE A C 1
ATOM 784 O O . ILE A 1 97 ? -16.603 -2.633 5.733 1.00 92.62 97 ILE A O 1
ATOM 788 N N . ALA A 1 98 ? -16.110 -0.447 5.850 1.00 92.75 98 ALA A N 1
ATOM 789 C CA . ALA A 1 98 ? -16.871 -0.070 4.659 1.00 92.75 98 ALA A CA 1
ATOM 790 C C . ALA A 1 98 ? -16.312 -0.708 3.374 1.00 92.75 98 ALA A C 1
ATOM 792 O O . ALA A 1 98 ? -17.070 -1.134 2.501 1.00 92.75 98 ALA A O 1
ATOM 793 N N . GLU A 1 99 ? -14.989 -0.817 3.269 1.00 94.44 99 GLU A N 1
ATOM 794 C CA . GLU A 1 99 ? -14.294 -1.393 2.117 1.00 94.44 99 GLU A CA 1
ATOM 795 C C . GLU A 1 99 ? -14.194 -2.924 2.168 1.00 94.44 99 GLU A C 1
ATOM 797 O O . GLU A 1 99 ? -13.743 -3.526 1.200 1.00 94.44 99 GLU A O 1
ATOM 802 N N . ARG A 1 100 ? -14.669 -3.592 3.227 1.00 92.56 100 ARG A N 1
ATOM 803 C CA . ARG A 1 100 ? -14.527 -5.046 3.428 1.00 92.56 100 ARG A CA 1
ATOM 804 C C . ARG A 1 100 ? -14.917 -5.905 2.218 1.00 92.56 100 ARG A C 1
ATOM 806 O O . ARG A 1 100 ? -14.278 -6.913 1.941 1.00 92.56 100 ARG A O 1
ATOM 813 N N . ARG A 1 101 ? -15.981 -5.535 1.493 1.00 93.31 101 ARG A N 1
ATOM 814 C CA . ARG A 1 101 ? -16.442 -6.280 0.300 1.00 93.31 101 ARG A CA 1
ATOM 815 C C . ARG A 1 101 ? -15.555 -6.068 -0.930 1.00 93.31 101 ARG A C 1
ATOM 817 O O . ARG A 1 101 ? -15.595 -6.881 -1.847 1.00 93.31 101 ARG A O 1
ATOM 824 N N . ARG A 1 102 ? -14.801 -4.970 -0.973 1.00 95.19 102 ARG A N 1
ATOM 825 C CA . ARG A 1 102 ? -13.878 -4.618 -2.056 1.00 95.19 102 ARG A CA 1
ATOM 826 C C . ARG A 1 102 ? -12.636 -3.926 -1.472 1.00 95.19 102 ARG A C 1
ATOM 828 O O . ARG A 1 102 ? -12.497 -2.711 -1.652 1.00 95.19 102 ARG A O 1
ATOM 835 N N . PRO A 1 103 ? -11.760 -4.671 -0.773 1.00 94.31 103 PRO A N 1
ATOM 836 C CA . PRO A 1 103 ? -10.642 -4.085 -0.037 1.00 94.31 103 PRO A CA 1
ATOM 837 C C . PRO A 1 103 ? -9.769 -3.216 -0.944 1.00 94.31 103 PRO A C 1
ATOM 839 O O . PRO A 1 103 ? -9.467 -3.612 -2.070 1.00 94.31 103 PRO A O 1
ATOM 842 N N . GLN A 1 104 ? -9.420 -2.010 -0.489 1.00 95.06 104 GLN A N 1
ATOM 843 C CA . GLN A 1 104 ? -8.414 -1.166 -1.150 1.00 95.06 104 GLN A CA 1
ATOM 844 C C . GLN A 1 104 ? -7.094 -1.136 -0.374 1.00 95.06 104 GLN A C 1
ATOM 846 O O . GLN A 1 104 ? -6.074 -0.758 -0.935 1.00 95.06 104 GLN A O 1
ATOM 851 N N . CYS A 1 105 ? -7.124 -1.486 0.912 1.00 95.00 105 CYS A N 1
ATOM 852 C CA . CYS A 1 105 ? -5.963 -1.529 1.789 1.00 95.00 105 CYS A CA 1
ATOM 853 C C . CYS A 1 105 ? -5.293 -2.905 1.727 1.00 95.00 105 CYS A C 1
ATOM 855 O O . CYS A 1 105 ? -5.961 -3.918 1.929 1.00 95.00 105 CYS A O 1
ATOM 857 N N . ASP A 1 106 ? -3.975 -2.918 1.536 1.00 95.19 106 ASP A N 1
ATOM 858 C CA . ASP A 1 106 ? -3.157 -4.133 1.562 1.00 95.19 106 ASP A CA 1
ATOM 859 C C . ASP A 1 106 ? -2.532 -4.352 2.946 1.00 95.19 106 ASP A C 1
ATOM 861 O O . ASP A 1 106 ? -2.469 -5.477 3.439 1.00 95.19 106 ASP A O 1
ATOM 865 N N . VAL A 1 107 ? -2.088 -3.268 3.594 1.00 94.38 107 VAL A N 1
ATOM 866 C CA . VAL A 1 107 ? -1.422 -3.310 4.904 1.00 94.38 107 VAL A CA 1
ATOM 867 C C . VAL A 1 107 ? -2.019 -2.261 5.831 1.00 94.38 107 VAL A C 1
ATOM 869 O O . VAL A 1 107 ? -2.032 -1.072 5.517 1.00 94.38 107 VAL A O 1
ATOM 872 N N . PHE A 1 108 ? -2.472 -2.693 7.005 1.00 93.31 108 PHE A N 1
ATOM 873 C CA . PHE A 1 108 ? -2.934 -1.800 8.062 1.00 93.31 108 PHE A CA 1
ATOM 874 C C . PHE A 1 108 ? -1.874 -1.702 9.163 1.00 93.31 108 PHE A C 1
ATOM 876 O O . PHE A 1 108 ? -1.585 -2.692 9.831 1.00 93.31 108 PHE A O 1
ATOM 883 N N . TRP A 1 109 ? -1.291 -0.515 9.347 1.00 92.75 109 TRP A N 1
ATOM 884 C CA . TRP A 1 109 ? -0.274 -0.242 10.364 1.00 92.75 109 TRP A CA 1
ATOM 885 C C . TRP A 1 109 ? -0.833 0.681 11.448 1.00 92.75 109 TRP A C 1
ATOM 887 O O . TRP A 1 109 ? -0.909 1.899 11.289 1.00 92.75 109 TRP A O 1
ATOM 897 N N . ASN A 1 110 ? -1.231 0.091 12.570 1.00 87.94 110 ASN A N 1
ATOM 898 C CA . ASN A 1 110 ? -1.922 0.791 13.647 1.00 87.94 110 ASN A CA 1
ATOM 899 C C . ASN A 1 110 ? -1.280 0.517 15.012 1.00 87.94 110 ASN A C 1
ATOM 901 O O . ASN A 1 110 ? -0.698 -0.545 15.216 1.00 87.94 110 ASN A O 1
ATOM 9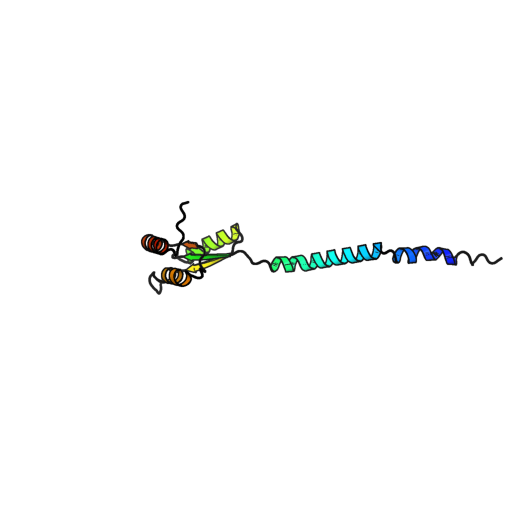05 N N . ASN A 1 111 ? -1.432 1.457 15.948 1.00 86.81 111 ASN A N 1
ATOM 906 C CA . ASN A 1 111 ? -0.964 1.331 17.333 1.00 86.81 111 ASN A CA 1
ATOM 907 C C . ASN A 1 111 ? -2.074 0.897 18.320 1.00 86.81 111 ASN A C 1
ATOM 909 O O . ASN A 1 111 ? -1.782 0.633 19.485 1.00 86.81 111 ASN A O 1
ATOM 913 N N . GLU A 1 112 ? -3.345 0.822 17.899 1.00 85.44 112 GLU A N 1
ATOM 914 C CA . GLU A 1 112 ? -4.455 0.384 18.764 1.00 85.44 112 GLU A CA 1
ATOM 915 C C . GLU A 1 112 ? -4.725 -1.127 18.677 1.00 85.44 112 GLU A C 1
ATOM 917 O O . GLU A 1 112 ? -5.440 -1.601 17.789 1.00 85.44 112 GLU A O 1
ATOM 922 N N . GLU A 1 113 ? -4.225 -1.884 19.656 1.00 85.56 113 GLU A N 1
ATOM 923 C CA . GLU A 1 113 ? -4.386 -3.346 19.723 1.00 85.56 113 GLU A CA 1
ATOM 924 C C . GLU A 1 113 ? -5.861 -3.776 19.785 1.00 85.56 113 GLU A C 1
ATOM 926 O O . GLU A 1 113 ? -6.315 -4.594 18.986 1.00 85.56 113 GLU A O 1
ATOM 931 N N . LEU A 1 114 ? -6.650 -3.200 20.700 1.00 87.06 114 LEU A N 1
ATOM 932 C CA . LEU A 1 114 ? -8.021 -3.659 20.962 1.00 87.06 114 LEU A CA 1
ATOM 933 C C . LEU A 1 114 ? -8.931 -3.525 19.730 1.00 87.06 114 LEU A C 1
ATOM 935 O O . LEU A 1 114 ? -9.693 -4.435 19.407 1.00 87.06 114 LEU A O 1
ATOM 939 N N . ARG A 1 115 ? -8.813 -2.411 19.007 1.00 85.44 115 ARG A N 1
ATOM 940 C CA . ARG A 1 115 ? -9.556 -2.140 17.770 1.00 85.44 115 ARG A CA 1
ATOM 941 C C . ARG A 1 115 ? -9.080 -3.029 16.620 1.00 85.44 115 ARG A C 1
ATOM 943 O O . ARG A 1 115 ? -9.890 -3.492 15.822 1.00 85.44 115 ARG A O 1
ATOM 950 N N . THR A 1 116 ? -7.784 -3.328 16.565 1.00 89.06 116 THR A N 1
ATOM 951 C CA . THR A 1 116 ? -7.220 -4.272 15.590 1.00 89.06 116 THR A CA 1
ATOM 952 C C . THR A 1 116 ? -7.758 -5.687 15.824 1.00 89.06 116 THR A C 1
ATOM 954 O O . THR A 1 116 ? -8.204 -6.337 14.880 1.00 89.06 116 THR A O 1
ATOM 957 N N . ARG A 1 117 ? -7.847 -6.131 17.084 1.00 89.69 117 ARG A N 1
ATOM 958 C CA . ARG A 1 117 ? -8.475 -7.411 17.458 1.00 89.69 117 ARG A CA 1
ATOM 959 C C . ARG A 1 117 ? -9.956 -7.473 17.099 1.00 89.69 117 ARG A C 1
ATOM 961 O O . ARG A 1 117 ? -10.423 -8.501 16.619 1.00 89.69 117 ARG A O 1
ATOM 968 N N . GLN A 1 118 ? -10.696 -6.381 17.284 1.00 90.12 118 GLN A N 1
ATOM 969 C CA . GLN A 1 118 ? -12.093 -6.301 16.843 1.00 90.12 118 GLN A CA 1
ATOM 970 C C . GLN A 1 118 ? -12.218 -6.479 15.325 1.00 90.12 118 GLN A C 1
ATOM 972 O O . GLN A 1 118 ? -13.019 -7.294 14.881 1.00 90.12 118 GLN A O 1
ATOM 977 N N . LEU A 1 119 ? -11.378 -5.807 14.532 1.00 91.62 119 LEU A N 1
ATOM 978 C CA . LEU A 1 119 ? -11.362 -5.955 13.072 1.00 91.62 119 LEU A CA 1
ATOM 979 C C . LEU A 1 119 ? -11.024 -7.384 12.611 1.00 91.62 119 LEU A C 1
ATOM 981 O O . LEU A 1 119 ? -11.576 -7.853 11.613 1.00 91.62 119 LEU A O 1
ATOM 985 N N . VAL A 1 120 ? -10.136 -8.081 13.325 1.00 92.69 120 VAL A N 1
ATOM 986 C CA . VAL A 1 120 ? -9.847 -9.507 13.090 1.00 92.69 120 VAL A CA 1
ATOM 987 C C . VAL A 1 120 ? -11.078 -10.362 13.392 1.00 92.69 120 VAL A C 1
ATOM 989 O O . VAL A 1 120 ? -11.507 -11.128 12.534 1.00 92.69 120 VAL A O 1
ATOM 992 N N . ASN A 1 121 ? -11.699 -10.187 14.564 1.00 92.31 121 ASN A N 1
ATOM 993 C CA . ASN A 1 121 ? -12.904 -10.929 14.956 1.00 92.31 121 ASN A CA 1
ATOM 994 C C . ASN A 1 121 ? -14.078 -10.681 14.001 1.00 92.31 121 ASN A C 1
ATOM 996 O O . ASN A 1 121 ? -14.875 -11.577 13.730 1.00 92.31 121 ASN A O 1
ATOM 1000 N N . GLU A 1 122 ? -14.181 -9.465 13.470 1.00 91.25 122 GLU A N 1
ATOM 1001 C CA . GLU A 1 122 ? -15.167 -9.122 12.458 1.00 91.25 122 GLU A CA 1
ATOM 1002 C C . GLU A 1 122 ? -14.835 -9.731 11.096 1.00 91.25 122 GLU A C 1
ATOM 1004 O O . GLU A 1 122 ? -15.733 -9.805 10.266 1.00 91.25 122 G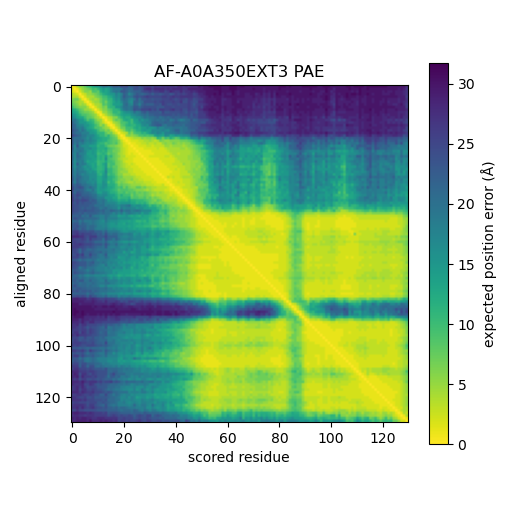LU A O 1
ATOM 1009 N N . GLY A 1 123 ? -13.609 -10.202 10.847 1.00 92.31 123 GLY A N 1
ATOM 1010 C CA . GLY A 1 123 ? -13.151 -10.763 9.573 1.00 92.31 123 GLY A CA 1
ATOM 1011 C C . GLY A 1 123 ? -12.866 -9.698 8.510 1.00 92.31 123 GLY A C 1
ATOM 1012 O O . GLY A 1 123 ? -13.126 -9.923 7.325 1.00 92.31 123 GLY A O 1
ATOM 1013 N N . VAL A 1 124 ? -12.430 -8.514 8.947 1.00 93.12 124 VAL A N 1
ATOM 1014 C CA . VAL A 1 124 ? -11.960 -7.407 8.097 1.00 93.12 124 VAL A CA 1
ATOM 1015 C C . VAL A 1 124 ? -10.452 -7.506 7.876 1.00 93.12 124 VAL A C 1
ATOM 1017 O O . VAL A 1 124 ? -9.977 -7.244 6.775 1.00 93.12 124 VAL A O 1
ATOM 1020 N N . LEU A 1 125 ? -9.709 -7.904 8.911 1.00 92.38 125 LEU A N 1
ATOM 1021 C CA . LEU A 1 125 ? -8.274 -8.167 8.841 1.00 92.38 125 LEU A CA 1
ATOM 1022 C C . LEU A 1 125 ? -8.012 -9.670 8.903 1.00 92.38 125 LEU A C 1
ATOM 1024 O O . LEU A 1 125 ? -8.743 -10.413 9.557 1.00 92.38 125 LEU A O 1
ATOM 1028 N N . VAL A 1 126 ? -6.942 -10.099 8.241 1.00 89.69 126 VAL A N 1
ATOM 1029 C CA . VAL A 1 126 ? -6.417 -11.458 8.377 1.00 89.69 126 VAL A CA 1
ATOM 1030 C C . VAL A 1 126 ? -5.404 -11.447 9.513 1.00 89.69 126 VAL A C 1
ATOM 1032 O O . VAL A 1 126 ? -4.414 -10.719 9.450 1.00 89.69 126 VAL A O 1
ATOM 1035 N N . GLU A 1 127 ? -5.643 -12.248 10.547 1.00 82.50 127 GLU A N 1
ATOM 1036 C CA . GLU A 1 127 ? -4.618 -12.527 11.546 1.00 82.50 127 GLU A CA 1
ATOM 1037 C C . GLU A 1 127 ? -3.591 -13.475 10.936 1.00 82.50 127 GLU A C 1
ATOM 1039 O O . GLU A 1 127 ? -3.931 -14.536 10.406 1.00 82.50 127 GLU A O 1
ATOM 1044 N N . LYS A 1 128 ? -2.328 -13.061 10.971 1.00 79.06 128 LYS A N 1
ATOM 1045 C CA . LYS A 1 128 ? -1.213 -13.881 10.527 1.00 79.06 128 LYS A CA 1
ATOM 1046 C C . LYS A 1 128 ? -0.207 -13.960 11.661 1.00 79.06 128 LYS A C 1
ATOM 1048 O O . LYS A 1 128 ? 0.358 -12.941 12.048 1.00 79.06 128 LYS A O 1
ATOM 1053 N N . GLU A 1 129 ? -0.016 -15.163 12.185 1.00 67.94 129 GLU A N 1
ATOM 1054 C CA . GLU A 1 129 ? 1.118 -15.480 13.047 1.00 67.94 129 GLU A CA 1
ATOM 1055 C C . GLU A 1 129 ? 2.370 -15.546 12.162 1.00 67.94 129 GLU A C 1
ATOM 1057 O O . GLU A 1 129 ? 2.348 -16.165 11.091 1.00 67.94 129 GLU A O 1
ATOM 1062 N N . TRP A 1 130 ? 3.425 -14.843 12.564 1.00 59.38 130 TRP A N 1
ATOM 1063 C CA . TRP A 1 130 ? 4.708 -14.788 11.865 1.00 59.38 130 TRP A CA 1
ATOM 1064 C C . TRP A 1 130 ? 5.798 -15.385 12.742 1.00 59.38 130 TRP A C 1
ATOM 1066 O O . TRP A 1 130 ? 5.775 -15.103 13.962 1.00 59.38 1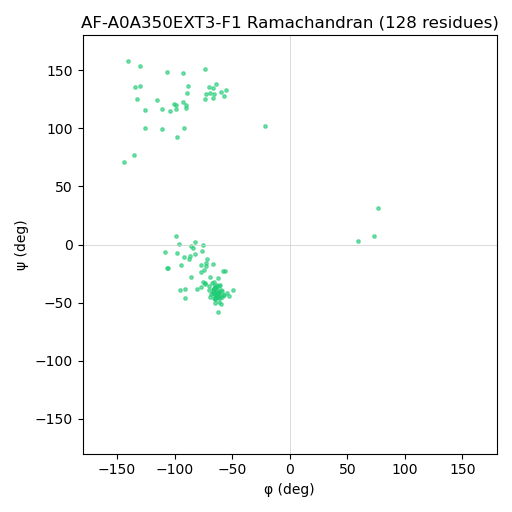30 TRP A O 1
#

Solvent-accessible surface area 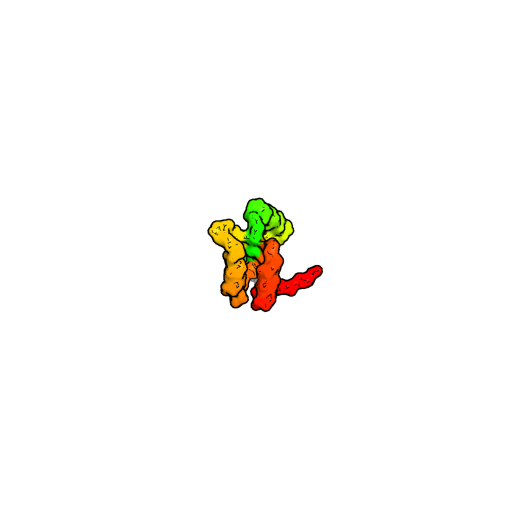(backbone atoms only — not comparable to full-atom values): 8007 Å² total; per-residue (Å²): 140,78,83,74,77,66,62,76,71,69,65,64,66,62,63,58,63,72,67,37,70,65,58,57,50,50,54,51,52,51,50,50,51,53,51,49,64,67,45,47,65,58,59,61,70,68,54,81,77,56,67,48,30,34,39,28,66,54,61,60,86,61,51,51,58,53,42,51,51,50,22,72,76,68,65,37,45,66,50,73,45,66,61,58,84,91,51,78,92,48,57,64,61,54,46,48,61,72,28,52,92,62,68,74,66,76,41,79,49,70,88,58,63,72,63,51,51,50,35,34,76,72,66,66,44,84,86,74,92,128

Foldseek 3Di:
DDPPPVVVVPPVPVVVVVPPVVVVVVVVVVVCVVVCVVCVVVVVVPDDFAEAEEEEQDDCVVVVVVQVVVCVVPVYHYHYDYDDPVDPDCVSLVVLVVCQVPDPHPYYYYDDPVSVVVCVVVVSDPDDDD

Radius of gyration: 33.62 Å; Cα contacts (8 Å, |Δi|>4): 92; chains: 1; bounding box: 51×32×109 Å

pLDDT: mean 83.32, std 14.63, range [48.53, 97.81]

Nearest PDB structures (foldseek):
  4a26-assembly1_A  TM=4.646E-01  e=4.657E-02  Leishmania major
  6s4f-assembly1_B  TM=4.519E-01  e=2.013E-01  Homo sapiens
  6jib-assembly1_A  TM=4.543E-01  e=2.627E-01  Homo sapiens
  4a5o-assembly2_D  TM=4.597E-01  e=3.428E-01  Pseudomonas aeruginosa PAO1
  5zf1-assembly1_A  TM=4.475E-01  e=2.808E-01  Bombyx mori

Secondary structure (DSSP, 8-state):
--GGGSGGGSSTHHHHHHT-HHHHHHHHHHHHHHHHHHHHHHHHHTSPPPEEEEEE-S-HHHHHHHHHHHHHHH-PEEEEEEPPTTSTTTHHHHHHHHHTTS---SEEE-S-HHHHHHHHHHTSS-----

Mean predicted aligned error: 12.46 Å